Protein AF-A0A4D4LGS4-F1 (afdb_monomer)

Foldseek 3Di:
DLVLLVVLCVVLVHDSPPADQQDQSVVSVDDPVNLVVVCVVLLVVQFQADPVQCVVRVGNNSVVVRSVVRNDGHPPPPDPPPPPPPVPDPDDDDPVVVVPPD

InterPro domains:
  IPR009081 Phosphopantetheine binding ACP domain [PF00550] (7-63)
  IPR036736 ACP-like superfamily [G3DSA:1.10.1200.10] (1-71)
  IPR036736 ACP-like superfamily [SSF47336] (2-92)

Radius of gyration: 18.93 Å; Cα contacts (8 Å, |Δi|>4): 86; chains: 1; bounding box: 49×27×51 Å

Nearest PDB structures (foldseek):
  2n6y-assembly1_A  TM=8.794E-01  e=1.972E-03  Yersinia pestis
  7en1-assembly1_B  TM=8.547E-01  e=8.840E-03  Pseudomonas aeruginosa PAO1
  2l22-assembly1_A  TM=7.311E-01  e=3.054E-03  Pseudomonas fluorescens
  4ca3-assembly1_A  TM=8.481E-01  e=1.652E-02  Streptomyces virginiae
  8cv1-assembly1_A  TM=6.484E-01  e=2.559E-02  Mycolicibacterium smegmatis MC2 155

pLDDT: mean 79.22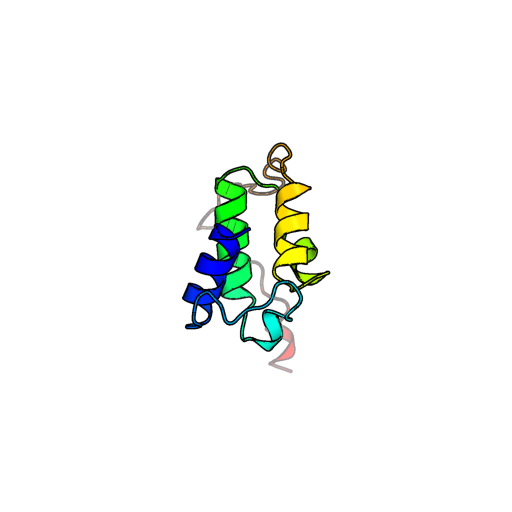, std 17.1, range [43.06, 95.44]

Sequence (102 aa):
MEELRLWIARKLDLEPHEPADVDDLVGLGMNSVTTMTMVGSWRRAGASVTYRDLAVSPTLSGWWAALSTHTGPPPEPQSETATLIDPEAPFPPDPFLDFICG

Structure (mmCIF, N/CA/C/O backbone):
data_AF-A0A4D4LGS4-F1
#
_entry.id   AF-A0A4D4LGS4-F1
#
loop_
_atom_site.group_PDB
_atom_site.id
_atom_site.type_symbol
_atom_site.label_atom_id
_atom_site.label_alt_id
_atom_site.label_comp_id
_atom_site.label_asym_id
_atom_site.label_entity_id
_atom_site.label_seq_id
_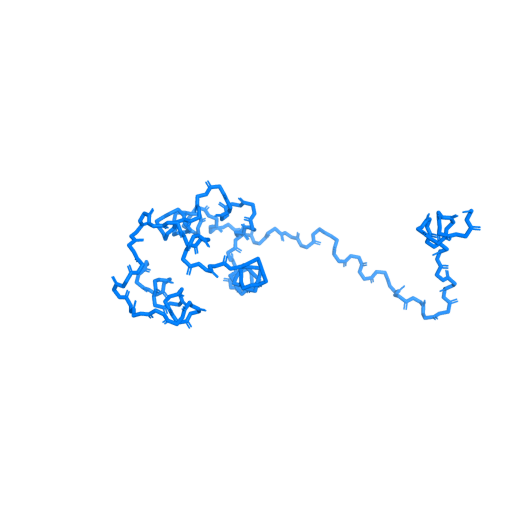atom_site.pdbx_PDB_ins_code
_atom_site.Cartn_x
_atom_site.Cartn_y
_atom_site.Cartn_z
_atom_site.occupancy
_atom_site.B_iso_or_equiv
_atom_site.auth_seq_id
_atom_site.auth_comp_id
_atom_site.auth_asym_id
_atom_site.auth_atom_id
_atom_site.pdbx_PDB_model_num
ATOM 1 N N . MET A 1 1 ? -8.121 -3.826 -7.688 1.00 82.50 1 MET A N 1
ATOM 2 C CA . MET A 1 1 ? -6.875 -4.351 -8.273 1.00 82.50 1 MET A CA 1
ATOM 3 C C . MET A 1 1 ? -6.169 -3.273 -9.088 1.00 82.50 1 MET A C 1
ATOM 5 O O . MET A 1 1 ? -5.030 -2.974 -8.771 1.00 82.50 1 MET A O 1
ATOM 9 N N . GLU A 1 2 ? -6.855 -2.607 -10.022 1.00 88.38 2 GLU A N 1
ATOM 10 C CA . GLU A 1 2 ? -6.276 -1.508 -10.823 1.00 88.38 2 GLU A CA 1
ATOM 11 C C . GLU A 1 2 ? -5.663 -0.367 -9.986 1.00 88.38 2 GLU A C 1
ATOM 13 O O . GLU A 1 2 ? -4.529 0.038 -10.210 1.00 88.38 2 GLU A O 1
ATOM 18 N N . GLU A 1 3 ? -6.365 0.092 -8.945 1.00 88.88 3 GLU A N 1
ATOM 19 C CA . GLU A 1 3 ? -5.865 1.102 -7.992 1.00 88.88 3 GLU A CA 1
ATOM 20 C C . GLU A 1 3 ? -4.526 0.702 -7.346 1.00 88.88 3 GLU A C 1
ATOM 22 O O . GLU A 1 3 ? -3.606 1.513 -7.235 1.00 88.88 3 GLU A O 1
ATOM 27 N N . LEU A 1 4 ? -4.404 -0.570 -6.946 1.00 89.88 4 LEU A N 1
ATOM 28 C CA . LEU A 1 4 ? -3.189 -1.114 -6.339 1.00 89.88 4 LEU A CA 1
ATOM 29 C C . LEU A 1 4 ? -2.037 -1.114 -7.351 1.00 89.88 4 LEU A C 1
ATOM 31 O O . LEU A 1 4 ? -0.929 -0.700 -7.018 1.00 89.88 4 LEU A O 1
ATOM 35 N N . ARG A 1 5 ? -2.319 -1.515 -8.594 1.00 92.75 5 ARG A N 1
ATOM 36 C CA . ARG A 1 5 ? -1.357 -1.513 -9.701 1.00 92.75 5 ARG A CA 1
ATOM 37 C C . ARG A 1 5 ? -0.846 -0.117 -10.008 1.00 92.75 5 ARG A C 1
ATOM 39 O O . ARG A 1 5 ? 0.360 0.097 -10.004 1.00 92.75 5 ARG A O 1
ATOM 46 N N . LEU A 1 6 ? -1.747 0.849 -10.168 1.00 93.00 6 LEU A N 1
ATOM 47 C CA . LEU A 1 6 ? -1.389 2.249 -10.391 1.00 93.00 6 LEU A CA 1
ATOM 48 C C . LEU A 1 6 ? -0.553 2.826 -9.252 1.00 93.00 6 LEU A C 1
ATOM 50 O O . LEU A 1 6 ? 0.292 3.692 -9.482 1.00 93.00 6 LEU A O 1
ATOM 54 N N . TRP A 1 7 ? -0.815 2.406 -8.017 1.00 90.94 7 TRP A N 1
ATOM 55 C CA . TRP A 1 7 ? -0.047 2.870 -6.873 1.00 90.94 7 TRP A CA 1
ATOM 56 C C . TRP A 1 7 ? 1.359 2.266 -6.843 1.00 90.94 7 TRP A C 1
ATOM 58 O O . TRP A 1 7 ? 2.326 2.999 -6.639 1.00 90.94 7 TRP A O 1
ATOM 68 N N . ILE A 1 8 ? 1.481 0.963 -7.101 1.00 92.06 8 ILE A N 1
ATOM 69 C CA . ILE A 1 8 ? 2.769 0.263 -7.171 1.00 92.06 8 ILE A CA 1
ATOM 70 C C . ILE A 1 8 ? 3.611 0.791 -8.333 1.00 92.06 8 ILE A C 1
ATOM 72 O O . ILE A 1 8 ? 4.763 1.150 -8.113 1.00 92.06 8 ILE A O 1
ATOM 76 N N . ALA A 1 9 ? 3.030 0.927 -9.526 1.00 93.25 9 ALA A N 1
ATOM 77 C CA . ALA A 1 9 ? 3.709 1.467 -10.701 1.00 93.25 9 ALA A CA 1
ATOM 78 C C . ALA A 1 9 ? 4.295 2.861 -10.410 1.00 93.25 9 ALA A C 1
ATOM 80 O O . ALA A 1 9 ? 5.491 3.081 -10.561 1.00 93.25 9 ALA A O 1
ATOM 81 N N . ARG A 1 10 ? 3.498 3.759 -9.807 1.00 92.06 10 ARG A N 1
ATOM 82 C CA . ARG A 1 10 ? 3.966 5.083 -9.352 1.00 92.06 10 ARG A CA 1
ATOM 83 C C . ARG A 1 10 ? 5.089 5.032 -8.314 1.00 92.06 10 ARG A C 1
ATOM 85 O O . ARG A 1 10 ? 5.871 5.972 -8.228 1.00 92.06 10 ARG A O 1
ATOM 92 N N . LYS A 1 11 ? 5.142 4.000 -7.469 1.00 90.50 11 LYS A N 1
ATOM 93 C CA . LYS A 1 11 ? 6.199 3.842 -6.455 1.00 90.50 11 LYS A CA 1
ATOM 94 C C . LYS A 1 11 ? 7.500 3.299 -7.030 1.00 90.50 11 LYS A C 1
ATOM 96 O O . LYS A 1 11 ? 8.548 3.590 -6.463 1.00 90.50 11 LYS A O 1
ATOM 101 N N . LEU A 1 12 ? 7.409 2.528 -8.106 1.00 91.44 12 LEU A N 1
ATOM 102 C CA . LEU A 1 12 ? 8.546 1.921 -8.789 1.00 91.44 12 LEU A CA 1
ATOM 103 C C . LEU A 1 12 ? 9.018 2.731 -10.004 1.00 91.44 12 LEU A C 1
ATOM 105 O O . LEU A 1 12 ? 9.971 2.318 -10.647 1.00 91.44 12 LEU A O 1
ATOM 109 N N . ASP A 1 13 ? 8.377 3.872 -10.288 1.00 92.81 13 ASP A N 1
ATOM 110 C CA . ASP A 1 13 ? 8.609 4.672 -11.501 1.00 92.81 13 ASP A CA 1
ATOM 111 C C . ASP A 1 13 ? 8.414 3.848 -12.789 1.00 92.81 13 ASP A C 1
ATOM 113 O O . ASP A 1 13 ? 9.155 3.970 -13.759 1.00 92.81 13 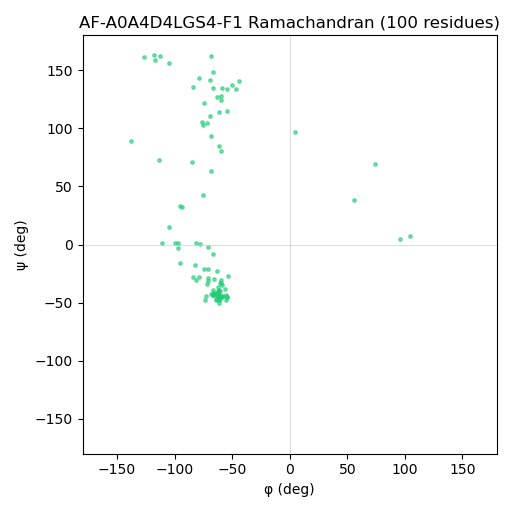ASP A O 1
ATOM 117 N N . LEU A 1 14 ? 7.407 2.971 -12.758 1.00 92.81 14 LEU A N 1
ATOM 118 C CA . LEU A 1 14 ? 7.002 2.104 -13.859 1.00 92.81 14 LEU A CA 1
ATOM 119 C C . LEU A 1 14 ? 5.712 2.619 -14.501 1.00 92.81 14 LEU A C 1
ATOM 121 O O . LEU A 1 14 ? 4.877 3.274 -13.865 1.00 92.81 14 LEU A O 1
ATOM 125 N N . GLU A 1 15 ? 5.506 2.245 -15.754 1.00 93.12 15 GLU A N 1
ATOM 126 C CA . GLU A 1 15 ? 4.245 2.432 -16.450 1.00 93.12 15 GLU A CA 1
ATOM 127 C C . GLU A 1 15 ? 3.139 1.563 -15.819 1.00 93.12 15 GLU A C 1
ATOM 129 O O . GLU A 1 15 ? 3.388 0.439 -15.370 1.00 93.12 15 GLU A O 1
ATOM 134 N N . PRO A 1 16 ? 1.867 2.009 -15.830 1.00 88.44 16 PRO A N 1
ATOM 135 C CA . PRO A 1 16 ? 0.753 1.273 -15.230 1.00 88.44 16 PRO A CA 1
ATOM 136 C C . PRO A 1 16 ? 0.609 -0.167 -15.715 1.00 88.44 16 PRO A C 1
ATOM 138 O O . PRO A 1 16 ? 0.081 -0.998 -14.989 1.00 88.44 16 PRO A O 1
ATOM 141 N N . HIS A 1 17 ? 1.053 -0.468 -16.935 1.00 89.88 17 HIS A N 1
ATOM 142 C CA . HIS A 1 17 ? 0.916 -1.772 -17.573 1.00 89.88 17 HIS A CA 1
ATOM 143 C C . HIS A 1 17 ? 2.168 -2.655 -17.446 1.00 89.88 17 HIS A C 1
ATOM 145 O O . HIS A 1 17 ? 2.097 -3.818 -17.831 1.00 89.88 17 HIS A O 1
ATOM 151 N N . GLU A 1 18 ? 3.263 -2.174 -16.856 1.00 90.81 18 GLU A N 1
ATOM 152 C CA . GLU A 1 18 ? 4.498 -2.958 -16.704 1.00 90.81 18 GLU A CA 1
ATOM 153 C C . GLU A 1 18 ? 4.420 -4.060 -15.636 1.00 90.81 18 GLU A C 1
ATOM 155 O O . GLU A 1 18 ? 4.766 -5.191 -15.966 1.00 90.81 18 GLU A O 1
ATOM 160 N N . PRO A 1 19 ? 3.935 -3.820 -14.398 1.00 91.69 19 PRO A N 1
ATOM 161 C CA . PRO A 1 19 ? 3.939 -4.857 -13.367 1.00 91.69 19 PRO A CA 1
ATOM 162 C C . PRO A 1 19 ? 2.816 -5.864 -13.622 1.00 91.69 19 PRO A C 1
ATOM 164 O O . PRO A 1 19 ? 1.652 -5.548 -13.378 1.00 91.69 19 PRO A O 1
ATOM 167 N N . ALA A 1 20 ? 3.115 -7.069 -14.106 1.00 92.75 20 ALA A N 1
ATOM 168 C CA . ALA A 1 20 ? 2.106 -8.107 -14.286 1.00 92.75 20 ALA A CA 1
ATOM 169 C C . ALA A 1 20 ? 1.576 -8.628 -12.941 1.00 92.75 20 ALA A C 1
ATOM 171 O O . ALA A 1 20 ? 2.186 -8.473 -11.883 1.00 92.75 20 ALA A O 1
ATOM 172 N N . ASP A 1 21 ? 0.423 -9.297 -12.977 1.00 93.38 21 ASP A N 1
ATOM 173 C CA . ASP A 1 21 ? -0.287 -9.694 -11.755 1.00 93.38 21 ASP A CA 1
ATOM 174 C C . ASP A 1 21 ? 0.503 -10.689 -10.884 1.00 93.38 21 ASP A C 1
ATOM 176 O O . ASP A 1 21 ? 0.268 -10.801 -9.677 1.00 93.38 21 ASP A O 1
ATOM 180 N N . VAL A 1 22 ? 1.434 -11.414 -11.503 1.00 94.88 22 VAL A N 1
ATOM 181 C CA . VAL A 1 22 ? 2.259 -12.468 -10.898 1.00 94.88 22 VAL A CA 1
ATOM 182 C C . VAL A 1 22 ? 3.733 -12.081 -10.781 1.00 94.88 22 VAL A C 1
ATOM 184 O O . VAL A 1 22 ? 4.524 -12.898 -10.313 1.00 94.88 22 VAL A O 1
ATOM 187 N N . ASP A 1 23 ? 4.107 -10.869 -11.197 1.00 93.94 23 ASP A N 1
ATOM 188 C CA . ASP A 1 23 ? 5.496 -10.424 -11.125 1.00 93.94 23 ASP A CA 1
ATOM 189 C C . ASP A 1 23 ? 5.926 -10.222 -9.677 1.00 93.94 23 ASP A C 1
ATOM 191 O O . ASP A 1 23 ? 5.163 -9.723 -8.843 1.00 93.94 23 ASP A O 1
ATOM 195 N N . ASP A 1 24 ? 7.173 -10.593 -9.391 1.00 93.62 24 ASP A N 1
ATOM 196 C CA . ASP A 1 24 ? 7.791 -10.326 -8.100 1.00 93.62 24 ASP A CA 1
ATOM 197 C C . ASP A 1 24 ? 8.099 -8.831 -7.971 1.00 93.62 24 ASP A C 1
ATOM 199 O O . ASP A 1 24 ? 9.066 -8.311 -8.530 1.00 93.62 24 ASP A O 1
ATOM 203 N N . LEU A 1 25 ? 7.275 -8.142 -7.187 1.00 93.38 25 LEU A N 1
ATOM 204 C CA . LEU A 1 25 ? 7.391 -6.718 -6.916 1.00 93.38 25 LEU A CA 1
ATOM 205 C C . LEU A 1 25 ? 8.723 -6.376 -6.246 1.00 93.38 25 LEU A C 1
ATOM 207 O O . LEU A 1 25 ? 9.256 -5.298 -6.494 1.00 93.38 25 LEU A O 1
ATOM 211 N N . VAL A 1 26 ? 9.274 -7.266 -5.412 1.00 92.56 26 VAL A N 1
ATOM 212 C CA . VAL A 1 26 ? 10.583 -7.044 -4.775 1.00 92.56 26 VAL A CA 1
ATOM 213 C C . VAL A 1 26 ? 11.685 -7.085 -5.829 1.00 92.56 26 VAL A C 1
ATOM 215 O O . VAL A 1 26 ? 12.542 -6.201 -5.847 1.00 92.56 26 VAL A O 1
ATOM 218 N N . GLY A 1 27 ? 11.611 -8.038 -6.762 1.00 92.69 27 GLY A N 1
ATOM 219 C CA . GLY A 1 27 ? 12.467 -8.090 -7.948 1.00 92.69 27 GLY A CA 1
ATOM 220 C C . GLY A 1 27 ? 12.350 -6.853 -8.848 1.00 92.69 27 GLY A C 1
ATOM 221 O O . GLY A 1 27 ? 13.351 -6.415 -9.409 1.00 92.69 27 GLY A O 1
ATOM 222 N N . LEU A 1 28 ? 11.164 -6.238 -8.922 1.00 92.38 28 LEU A N 1
ATOM 223 C CA . LEU A 1 28 ? 10.920 -4.971 -9.629 1.00 92.38 28 LEU A CA 1
ATOM 224 C C . LEU A 1 28 ? 11.397 -3.720 -8.861 1.00 92.38 28 LEU A C 1
ATOM 226 O O . LEU A 1 28 ? 11.246 -2.605 -9.352 1.00 92.38 28 LEU A O 1
ATOM 230 N N . GLY A 1 29 ? 11.974 -3.875 -7.665 1.00 92.62 29 GLY A N 1
ATOM 231 C CA . GLY A 1 29 ? 12.529 -2.773 -6.870 1.00 92.62 29 GLY A CA 1
ATOM 232 C C . GLY A 1 29 ? 11.676 -2.337 -5.675 1.00 92.62 29 GLY A C 1
ATOM 233 O O . GLY A 1 29 ? 12.002 -1.345 -5.013 1.00 92.62 29 GLY A O 1
ATOM 234 N N . MET A 1 30 ? 10.602 -3.064 -5.348 1.00 94.19 30 MET A N 1
ATOM 235 C CA . MET A 1 30 ? 9.824 -2.805 -4.137 1.00 94.19 30 MET A CA 1
ATOM 236 C C . MET A 1 30 ? 10.686 -3.022 -2.895 1.00 94.19 30 MET A C 1
ATOM 238 O O . MET A 1 30 ? 11.268 -4.084 -2.688 1.00 94.19 30 MET A O 1
ATOM 242 N N . ASN A 1 31 ? 10.732 -2.012 -2.029 1.00 92.75 31 ASN A N 1
ATOM 243 C CA . ASN A 1 31 ? 11.545 -2.040 -0.817 1.00 92.75 31 ASN A CA 1
ATOM 244 C C . ASN A 1 31 ? 10.699 -2.071 0.463 1.00 92.75 31 ASN A C 1
ATOM 246 O O . ASN A 1 31 ? 9.507 -1.741 0.482 1.00 92.75 31 ASN A O 1
ATOM 250 N N . SER A 1 32 ? 11.346 -2.461 1.560 1.00 88.88 32 SER A N 1
ATOM 251 C CA . SER A 1 32 ? 10.726 -2.628 2.876 1.00 88.88 32 SER A CA 1
ATOM 252 C C . SER A 1 32 ? 10.126 -1.332 3.421 1.00 88.88 32 SER A C 1
ATOM 254 O O . SER A 1 32 ? 9.001 -1.349 3.912 1.00 88.88 32 SER A O 1
ATOM 256 N N . VAL A 1 33 ? 10.821 -0.200 3.280 1.00 89.69 33 VAL A N 1
ATOM 257 C CA . VAL A 1 33 ? 10.361 1.117 3.760 1.00 89.69 33 VAL A CA 1
ATOM 258 C C . VAL A 1 33 ? 9.073 1.538 3.053 1.00 89.69 33 VAL A C 1
ATOM 260 O O . VAL A 1 33 ? 8.105 1.967 3.689 1.00 89.69 33 VAL A O 1
ATOM 263 N N . THR A 1 34 ? 9.025 1.364 1.734 1.00 89.38 34 THR A N 1
ATOM 264 C CA . THR A 1 34 ? 7.843 1.679 0.925 1.00 89.38 34 THR A CA 1
ATOM 265 C C . THR A 1 34 ? 6.698 0.736 1.275 1.00 89.38 34 THR A C 1
ATOM 267 O O . THR A 1 34 ? 5.579 1.194 1.504 1.00 89.38 34 THR A O 1
ATOM 270 N N . THR A 1 35 ? 6.988 -0.559 1.423 1.00 91.19 35 THR A N 1
ATOM 271 C CA . THR A 1 35 ? 6.005 -1.578 1.822 1.00 91.19 35 THR A CA 1
ATOM 272 C C . THR A 1 35 ? 5.409 -1.286 3.198 1.00 91.19 35 THR A C 1
ATOM 274 O O . THR A 1 35 ? 4.191 -1.267 3.352 1.00 91.19 35 THR A O 1
ATOM 277 N N . MET A 1 36 ? 6.239 -0.968 4.194 1.00 91.38 36 MET A N 1
ATOM 278 C CA . MET A 1 36 ? 5.791 -0.584 5.536 1.00 91.38 36 MET A CA 1
ATOM 279 C C . MET A 1 36 ? 4.928 0.679 5.519 1.00 91.38 36 MET A C 1
ATOM 281 O O . MET A 1 36 ? 3.917 0.746 6.218 1.00 91.38 36 MET A O 1
ATOM 285 N N . THR A 1 37 ? 5.286 1.658 4.686 1.00 90.38 37 THR A N 1
ATOM 286 C CA . THR A 1 37 ? 4.491 2.880 4.511 1.00 90.38 37 THR A CA 1
ATOM 287 C C . THR A 1 37 ? 3.101 2.561 3.952 1.00 90.38 37 THR A C 1
ATOM 289 O O . THR A 1 37 ? 2.103 3.062 4.471 1.00 90.38 37 THR A O 1
ATOM 292 N N . MET A 1 38 ? 3.013 1.689 2.940 1.00 91.06 38 MET A N 1
ATOM 293 C CA . MET A 1 38 ? 1.737 1.262 2.346 1.00 91.06 38 MET A CA 1
ATOM 294 C C . MET A 1 38 ? 0.871 0.492 3.345 1.00 91.06 38 MET A C 1
ATOM 296 O O . MET A 1 38 ? -0.296 0.836 3.533 1.00 91.06 38 MET A O 1
ATOM 300 N N . VAL A 1 39 ? 1.462 -0.470 4.059 1.00 90.81 39 VAL A N 1
ATOM 301 C CA . VAL A 1 39 ? 0.803 -1.205 5.151 1.00 90.81 39 VAL A CA 1
ATOM 302 C C . VAL A 1 39 ? 0.245 -0.243 6.196 1.00 90.81 39 VAL A C 1
ATOM 304 O O . VAL A 1 39 ? -0.908 -0.371 6.600 1.00 90.81 39 VAL A O 1
ATOM 307 N N . GLY A 1 40 ? 1.020 0.763 6.606 1.00 89.38 40 GLY A N 1
ATOM 308 C CA . GLY A 1 40 ? 0.561 1.785 7.544 1.00 89.38 40 GLY A CA 1
ATOM 309 C C . GLY A 1 40 ? -0.643 2.582 7.030 1.00 89.38 40 GLY A C 1
ATOM 310 O O . GLY A 1 40 ? -1.557 2.872 7.8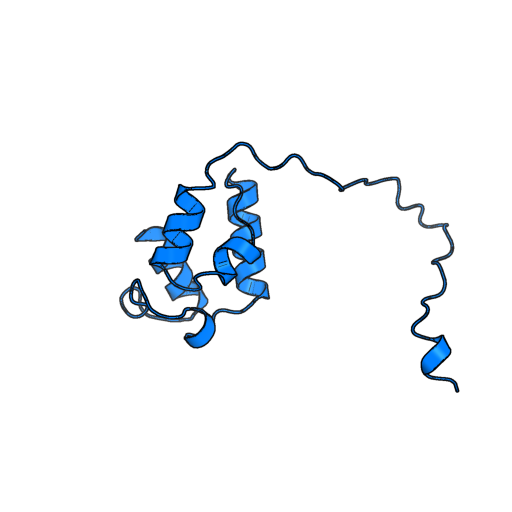01 1.00 89.38 40 GLY A O 1
ATOM 311 N N . SER A 1 41 ? -0.672 2.937 5.745 1.00 88.81 41 SER A N 1
ATOM 312 C CA . SER A 1 41 ? -1.816 3.626 5.129 1.00 88.81 41 SER A CA 1
ATOM 313 C C . SER A 1 41 ? -3.061 2.739 5.064 1.00 88.81 41 SER A C 1
ATOM 315 O O . SER A 1 41 ? -4.145 3.190 5.427 1.00 88.81 41 SER A O 1
ATOM 317 N N . TRP A 1 42 ? -2.913 1.466 4.687 1.00 89.31 42 TRP A N 1
ATOM 318 C CA . TRP A 1 42 ? -4.013 0.497 4.674 1.00 89.31 42 TRP A CA 1
ATOM 319 C C . TRP A 1 42 ? -4.583 0.238 6.069 1.00 89.31 42 TRP A C 1
ATOM 321 O O . TRP A 1 42 ? -5.800 0.243 6.240 1.00 89.31 42 TRP A O 1
ATOM 331 N N . ARG A 1 43 ? -3.722 0.121 7.085 1.00 87.25 43 ARG A N 1
ATOM 332 C CA . ARG A 1 43 ? -4.145 -0.029 8.486 1.00 87.25 43 ARG A CA 1
ATOM 333 C C . ARG A 1 43 ? -4.935 1.165 9.002 1.00 87.25 43 ARG A C 1
ATOM 335 O O . ARG A 1 43 ? -5.947 0.975 9.668 1.00 87.25 43 ARG A O 1
ATOM 342 N N . ARG A 1 44 ? -4.535 2.389 8.643 1.00 83.88 44 ARG A N 1
ATOM 343 C CA . ARG A 1 44 ? -5.310 3.604 8.961 1.00 83.88 44 ARG A CA 1
ATOM 344 C C . ARG A 1 44 ? -6.662 3.647 8.246 1.00 83.88 44 ARG A C 1
ATOM 346 O O . ARG A 1 44 ? -7.604 4.206 8.791 1.00 83.88 44 ARG A O 1
ATOM 353 N N . ALA A 1 45 ? -6.761 3.041 7.063 1.00 84.81 45 ALA A N 1
ATOM 354 C CA . ALA A 1 45 ? -8.011 2.893 6.319 1.00 84.81 45 ALA A CA 1
ATOM 355 C C . ALA A 1 45 ? -8.885 1.713 6.798 1.00 84.81 45 ALA A C 1
ATOM 357 O O . ALA A 1 45 ? -9.955 1.489 6.238 1.00 84.81 45 ALA A O 1
ATOM 358 N N . GLY A 1 46 ? -8.455 0.970 7.826 1.00 82.19 46 GLY A N 1
ATOM 359 C CA . GLY A 1 46 ? -9.216 -0.131 8.424 1.00 82.19 46 GLY A CA 1
ATOM 360 C C . GLY A 1 46 ? -8.869 -1.530 7.908 1.00 82.19 46 GLY A C 1
ATOM 361 O O . GLY A 1 46 ? -9.506 -2.488 8.328 1.00 82.19 46 GLY A O 1
ATOM 362 N N . ALA A 1 47 ? -7.866 -1.684 7.038 1.00 85.56 47 ALA A N 1
ATOM 363 C CA . ALA A 1 47 ? -7.400 -3.002 6.608 1.00 85.56 47 ALA A CA 1
ATOM 364 C C . ALA A 1 47 ? -6.391 -3.590 7.609 1.00 85.56 47 ALA A C 1
ATOM 366 O O . ALA A 1 47 ? -5.446 -2.926 8.026 1.00 85.56 47 ALA A O 1
ATOM 367 N N . SER A 1 48 ? -6.521 -4.865 7.962 1.00 83.38 48 SER A N 1
ATOM 368 C CA . SER A 1 48 ? -5.657 -5.539 8.939 1.00 83.38 48 SER A CA 1
ATOM 369 C C . SER A 1 48 ? -4.465 -6.270 8.300 1.00 83.38 48 SER A C 1
ATOM 371 O O . SER A 1 48 ? -4.069 -7.328 8.781 1.00 83.38 48 SER A O 1
ATOM 373 N N . VAL A 1 49 ? -3.923 -5.755 7.193 1.00 88.25 49 VAL A N 1
ATOM 374 C CA . VAL A 1 49 ? -2.796 -6.372 6.469 1.00 88.25 49 VAL A CA 1
ATOM 375 C C . VAL A 1 49 ? -1.462 -6.077 7.164 1.00 88.25 49 VAL A C 1
ATOM 377 O O . VAL A 1 49 ? -1.253 -4.974 7.677 1.00 88.25 49 VAL A O 1
ATOM 380 N N . THR A 1 50 ? -0.538 -7.037 7.174 1.00 89.31 50 THR A N 1
ATOM 381 C CA . THR A 1 50 ? 0.816 -6.873 7.725 1.00 89.31 50 THR A CA 1
ATOM 382 C C . THR A 1 50 ? 1.894 -7.057 6.658 1.00 89.31 50 THR A C 1
ATOM 384 O O . THR A 1 50 ? 1.666 -7.645 5.605 1.00 89.31 50 THR A O 1
ATOM 387 N N . TYR A 1 51 ? 3.116 -6.593 6.944 1.00 88.94 51 TYR A N 1
ATOM 388 C CA . TYR A 1 51 ? 4.269 -6.855 6.073 1.00 88.94 51 TYR A CA 1
ATOM 389 C C . TYR A 1 51 ? 4.491 -8.357 5.844 1.00 88.94 51 TYR A C 1
ATOM 391 O O . TYR A 1 51 ? 4.829 -8.763 4.738 1.00 88.94 51 TYR A O 1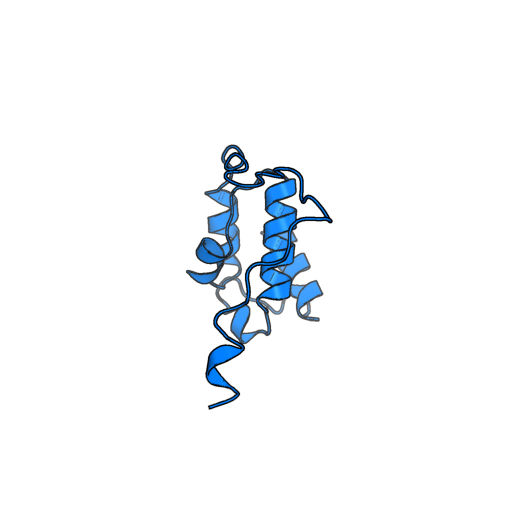
ATOM 399 N N . ARG A 1 52 ? 4.278 -9.186 6.877 1.00 90.50 52 ARG A N 1
ATOM 400 C CA . ARG A 1 52 ? 4.424 -10.642 6.773 1.00 90.50 52 ARG A CA 1
ATOM 401 C C . ARG A 1 52 ? 3.470 -11.207 5.724 1.00 90.50 52 ARG A C 1
ATOM 403 O O . ARG A 1 52 ? 3.910 -12.014 4.917 1.00 90.50 52 ARG A O 1
ATOM 410 N N . ASP A 1 53 ? 2.219 -10.755 5.714 1.00 90.56 53 ASP A N 1
ATOM 411 C CA . ASP A 1 53 ? 1.211 -11.228 4.756 1.00 90.56 53 ASP A CA 1
ATOM 412 C C . ASP A 1 53 ? 1.618 -10.888 3.316 1.00 90.56 53 ASP A C 1
ATOM 414 O O . ASP A 1 53 ? 1.527 -11.725 2.421 1.00 90.56 53 ASP A O 1
ATOM 418 N N . LEU A 1 54 ? 2.158 -9.684 3.108 1.00 91.50 54 LEU A N 1
ATOM 419 C CA . LEU A 1 54 ? 2.647 -9.227 1.804 1.00 91.50 54 LEU A CA 1
ATOM 420 C C . LEU A 1 54 ? 3.939 -9.926 1.359 1.00 91.50 54 LEU A C 1
ATOM 422 O O . LEU A 1 54 ? 4.158 -10.116 0.164 1.00 91.50 54 LEU A O 1
ATOM 426 N N . ALA A 1 55 ? 4.799 -10.309 2.302 1.00 90.81 55 ALA A N 1
ATOM 427 C CA . ALA A 1 55 ? 6.067 -10.976 2.018 1.00 90.81 55 ALA A CA 1
ATOM 428 C C . ALA A 1 55 ? 5.897 -12.448 1.601 1.00 90.81 55 ALA A C 1
ATOM 430 O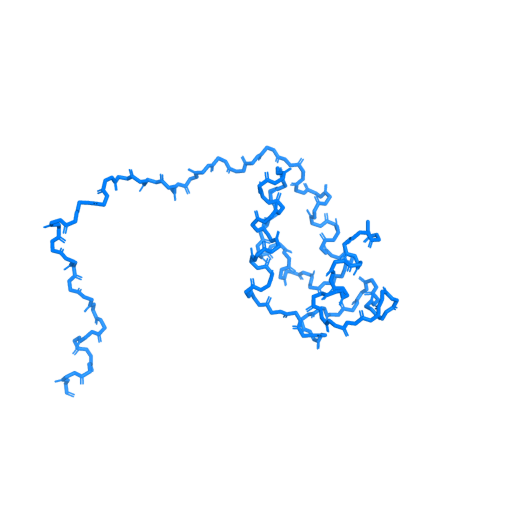 O . ALA A 1 55 ? 6.791 -13.000 0.967 1.00 90.81 55 ALA A O 1
ATOM 431 N N . VAL A 1 56 ? 4.770 -13.089 1.939 1.00 92.50 56 VAL A N 1
ATOM 432 C CA . VAL A 1 56 ? 4.477 -14.480 1.535 1.00 92.50 56 VAL A CA 1
ATOM 433 C C . VAL A 1 56 ? 4.289 -14.594 0.023 1.00 92.50 56 VAL A C 1
ATOM 435 O O . VAL A 1 56 ? 4.732 -15.565 -0.585 1.00 92.50 56 VAL A O 1
ATOM 438 N N . SER A 1 57 ? 3.634 -13.609 -0.588 1.00 93.00 57 SER A N 1
ATOM 439 C CA . SER A 1 57 ? 3.446 -13.543 -2.034 1.00 93.00 57 SER A CA 1
ATOM 440 C C . SER A 1 57 ? 3.675 -12.105 -2.490 1.00 93.00 57 SER A C 1
ATOM 442 O O . SER A 1 57 ? 2.718 -11.330 -2.516 1.00 93.00 57 SER A O 1
ATOM 444 N N . PRO A 1 58 ? 4.923 -11.726 -2.832 1.00 94.25 58 PRO A N 1
ATOM 445 C CA . PRO A 1 58 ? 5.290 -10.364 -3.216 1.00 94.25 58 PRO A CA 1
ATOM 446 C C . PRO A 1 58 ? 4.825 -10.016 -4.638 1.00 94.25 58 PRO A C 1
ATOM 448 O O . PRO A 1 58 ? 5.560 -9.421 -5.408 1.00 94.25 58 PRO A O 1
ATOM 451 N N . THR A 1 59 ? 3.606 -10.405 -5.001 1.00 95.44 59 THR A N 1
ATOM 452 C CA . THR A 1 59 ? 3.011 -10.188 -6.320 1.00 95.44 59 THR A CA 1
ATOM 453 C C . THR A 1 59 ? 1.784 -9.299 -6.199 1.00 95.44 59 THR A C 1
ATOM 455 O O . THR A 1 59 ? 1.164 -9.217 -5.134 1.00 95.44 59 THR A O 1
ATOM 458 N N . LEU A 1 60 ? 1.385 -8.650 -7.294 1.00 93.94 60 LEU A N 1
ATOM 459 C CA . LEU A 1 60 ? 0.193 -7.802 -7.298 1.00 93.94 60 LEU A CA 1
ATOM 460 C C . LEU A 1 60 ? -1.071 -8.585 -6.897 1.00 93.94 60 LEU A C 1
ATOM 462 O O . LEU A 1 60 ? -1.874 -8.119 -6.086 1.00 93.94 60 LEU A O 1
ATOM 466 N N . SER A 1 61 ? -1.232 -9.788 -7.451 1.00 94.56 61 SER A N 1
ATOM 467 C CA . SER A 1 61 ? -2.345 -10.692 -7.151 1.00 94.56 61 SER A CA 1
ATOM 468 C C . SER A 1 61 ? -2.308 -11.189 -5.704 1.00 94.56 61 SER A C 1
ATOM 470 O O . SER A 1 61 ? -3.346 -11.186 -5.040 1.00 94.56 61 SER A O 1
ATOM 472 N N . GLY A 1 62 ? -1.126 -11.533 -5.183 1.00 93.81 62 GLY A N 1
ATOM 473 C CA . GLY A 1 62 ? -0.928 -11.928 -3.787 1.00 93.81 62 GLY A CA 1
ATOM 474 C C . GLY A 1 62 ? -1.285 -10.815 -2.803 1.00 93.81 62 GLY A C 1
ATOM 475 O O . GLY A 1 62 ? -2.028 -11.037 -1.847 1.00 93.81 62 GLY A O 1
ATOM 476 N N . TRP A 1 63 ? -0.835 -9.590 -3.074 1.00 92.94 63 TRP A N 1
ATOM 477 C CA . TRP A 1 63 ? -1.145 -8.419 -2.251 1.00 92.94 63 TRP A CA 1
ATOM 478 C C . TRP A 1 63 ? -2.627 -8.061 -2.303 1.00 92.94 63 TRP A C 1
ATOM 480 O O . TRP A 1 63 ? -3.232 -7.764 -1.273 1.00 92.94 63 TRP A O 1
ATOM 490 N N . TRP A 1 64 ? -3.240 -8.128 -3.487 1.00 92.19 64 TRP A N 1
ATOM 491 C CA . TRP A 1 64 ? -4.675 -7.912 -3.639 1.00 92.19 64 TRP A CA 1
ATOM 492 C C . TRP A 1 64 ? -5.499 -8.950 -2.869 1.00 92.19 64 TRP A C 1
ATOM 494 O O . TRP A 1 64 ? -6.473 -8.591 -2.202 1.00 92.19 64 TRP A O 1
ATOM 504 N N . ALA A 1 65 ? -5.099 -10.222 -2.923 1.00 91.75 65 ALA A N 1
ATOM 505 C CA . ALA A 1 65 ? -5.733 -11.288 -2.158 1.00 91.75 65 ALA A CA 1
ATOM 506 C C . ALA A 1 65 ? -5.609 -11.035 -0.649 1.00 91.75 65 ALA A C 1
ATOM 508 O O . ALA A 1 65 ? -6.626 -11.054 0.039 1.00 91.75 65 ALA A O 1
ATOM 509 N N . ALA A 1 66 ? -4.411 -10.698 -0.155 1.00 90.19 66 ALA A N 1
ATOM 510 C CA . ALA A 1 66 ? -4.187 -10.376 1.255 1.00 90.19 66 ALA A CA 1
ATOM 511 C C . ALA A 1 66 ? -5.052 -9.191 1.723 1.00 90.19 66 ALA A C 1
ATOM 513 O O . ALA A 1 66 ? -5.709 -9.251 2.759 1.00 90.19 66 ALA A O 1
ATOM 514 N N . LEU A 1 67 ? -5.128 -8.115 0.941 1.00 88.31 67 LEU A N 1
ATOM 515 C CA . LEU A 1 67 ? -5.990 -6.973 1.266 1.00 88.31 67 LEU A CA 1
ATOM 516 C C . LEU A 1 67 ? -7.477 -7.354 1.301 1.00 88.31 67 LEU A C 1
ATOM 518 O O . LEU A 1 67 ? -8.224 -6.868 2.150 1.00 88.31 67 LEU A O 1
ATOM 522 N N . SER A 1 68 ? -7.895 -8.253 0.410 1.00 86.12 68 SER A N 1
ATOM 523 C CA . SER A 1 68 ? -9.278 -8.730 0.336 1.00 86.12 68 SER A CA 1
ATOM 524 C C . SER A 1 68 ? -9.641 -9.657 1.504 1.00 86.12 68 SER A C 1
ATOM 526 O O . SER A 1 68 ? -10.777 -9.630 1.970 1.00 86.12 68 SER A O 1
ATOM 528 N N . THR A 1 69 ? -8.696 -10.460 2.007 1.00 78.94 69 THR A N 1
ATOM 529 C CA . THR A 1 69 ? -8.916 -11.376 3.142 1.00 78.94 69 THR A CA 1
ATOM 530 C C . THR A 1 69 ? -8.822 -10.679 4.497 1.00 78.94 69 THR A C 1
ATOM 532 O O . THR A 1 69 ? -9.509 -11.071 5.435 1.00 78.94 69 THR A O 1
ATOM 535 N N . HIS A 1 70 ? -8.007 -9.628 4.604 1.00 68.19 70 HIS A N 1
ATOM 536 C CA . HIS A 1 70 ? -7.765 -8.874 5.837 1.00 68.19 70 HIS A CA 1
ATOM 537 C C . HIS A 1 70 ? -8.648 -7.617 5.962 1.00 68.19 70 HIS A C 1
ATOM 539 O O . HIS A 1 70 ? -8.251 -6.611 6.549 1.00 68.19 70 HIS A O 1
ATOM 545 N N . THR A 1 71 ? -9.875 -7.667 5.437 1.00 61.59 71 THR A N 1
ATOM 546 C CA . THR A 1 71 ? -10.929 -6.693 5.769 1.00 61.59 71 THR A CA 1
ATOM 547 C C . THR A 1 71 ? -11.629 -7.154 7.051 1.00 61.59 71 THR A C 1
ATOM 549 O O . THR A 1 71 ? -12.743 -7.667 7.035 1.00 61.59 71 THR A O 1
ATOM 552 N N . GLY A 1 72 ? -10.923 -7.059 8.175 1.00 57.22 72 GLY A N 1
ATOM 553 C CA . GLY A 1 72 ? -11.437 -7.358 9.511 1.00 57.22 72 GLY A CA 1
ATOM 554 C C . GLY A 1 72 ? -11.195 -6.175 10.446 1.00 57.22 72 GLY A C 1
ATOM 555 O O . GLY A 1 72 ? -10.370 -5.321 10.112 1.00 57.22 72 GLY A O 1
ATOM 556 N N . PRO A 1 73 ? -11.904 -6.088 11.591 1.00 50.25 73 PRO A N 1
ATOM 557 C CA . PRO A 1 73 ? -11.720 -4.993 12.538 1.00 50.25 73 PRO A CA 1
ATOM 558 C C . PRO A 1 73 ? -10.224 -4.825 12.840 1.00 50.25 73 PRO A C 1
ATOM 560 O O . PRO A 1 73 ? -9.530 -5.841 12.968 1.00 50.25 73 PRO A O 1
ATOM 563 N N . PRO A 1 74 ? -9.715 -3.576 12.900 1.00 51.03 74 PRO A N 1
ATOM 564 C CA . PRO A 1 74 ? -8.304 -3.311 13.135 1.00 51.03 74 PRO A CA 1
ATOM 565 C C . PRO A 1 74 ? -7.824 -4.179 14.295 1.00 51.03 74 PRO A C 1
ATOM 567 O O . PRO A 1 74 ? -8.540 -4.237 15.299 1.00 51.03 74 PRO A O 1
ATOM 570 N N . PRO A 1 75 ? -6.662 -4.855 14.199 1.00 53.09 75 PRO A N 1
ATOM 571 C CA . PRO A 1 75 ? -6.072 -5.432 15.391 1.00 53.09 75 PRO A CA 1
ATOM 572 C C . PRO A 1 75 ? -5.956 -4.265 16.363 1.00 53.09 75 PRO A C 1
ATOM 574 O O . PRO A 1 75 ? -5.294 -3.268 16.045 1.00 53.09 75 PRO A O 1
ATOM 577 N N . GLU A 1 76 ? -6.702 -4.342 17.468 1.00 46.59 76 GLU A N 1
ATOM 578 C CA . GLU A 1 76 ? -6.628 -3.365 18.542 1.00 46.59 76 GLU A CA 1
ATOM 579 C C . GLU A 1 76 ? -5.145 -3.074 18.798 1.00 46.59 76 GLU A C 1
ATOM 581 O O . GLU A 1 76 ? -4.328 -3.995 18.682 1.00 46.59 76 GLU A O 1
ATOM 586 N N . PRO A 1 77 ? -4.762 -1.815 19.060 1.00 54.28 77 PRO A N 1
ATOM 587 C CA . PRO A 1 77 ? -3.374 -1.440 19.285 1.00 54.28 77 PRO A CA 1
ATOM 588 C C . PRO A 1 77 ? -2.833 -2.169 20.522 1.00 54.28 77 PRO A C 1
ATOM 590 O O . PRO A 1 77 ? -2.835 -1.651 21.634 1.00 54.28 77 PRO A O 1
ATOM 593 N N . GLN A 1 78 ? -2.371 -3.403 20.342 1.00 43.06 78 GLN A N 1
ATOM 594 C CA . GLN A 1 78 ? -1.628 -4.141 21.341 1.00 43.06 78 GLN A CA 1
ATOM 595 C C . GLN A 1 78 ? -0.221 -3.544 21.347 1.00 43.06 78 GLN A C 1
ATOM 597 O O . GLN A 1 78 ? 0.577 -3.786 20.443 1.00 43.06 78 GLN A O 1
ATOM 602 N N . SER A 1 79 ? 0.025 -2.728 22.373 1.00 48.97 79 SER A N 1
ATOM 603 C CA . SER A 1 79 ? 1.252 -1.979 22.652 1.00 48.97 79 SER A CA 1
ATOM 604 C C . SER A 1 79 ? 1.510 -0.758 21.772 1.00 48.97 79 SER A C 1
ATOM 606 O O . SER A 1 79 ? 2.519 -0.659 21.086 1.00 48.97 79 SER A O 1
ATOM 608 N N . GLU A 1 80 ? 0.682 0.264 21.959 1.00 44.62 80 GLU A N 1
ATOM 609 C CA . GLU A 1 80 ? 1.266 1.549 22.342 1.00 44.62 80 GLU A CA 1
ATOM 610 C C . GLU A 1 80 ? 0.800 1.847 23.765 1.00 44.62 80 GLU A C 1
ATOM 612 O O . GLU A 1 80 ? -0.056 2.682 24.044 1.00 44.62 80 GLU A O 1
ATOM 617 N N . THR A 1 81 ? 1.376 1.090 24.697 1.00 44.12 81 THR A N 1
ATOM 618 C CA . THR A 1 81 ? 1.640 1.606 26.029 1.00 44.12 81 THR A CA 1
ATOM 619 C 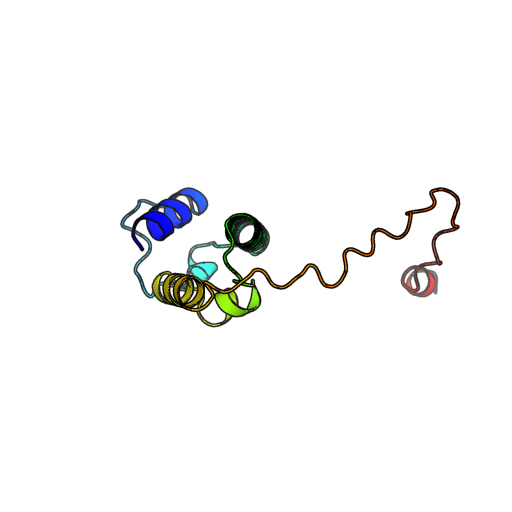C . THR A 1 81 ? 2.562 2.810 25.835 1.00 44.12 81 THR A C 1
ATOM 621 O O . THR A 1 81 ? 3.775 2.726 25.989 1.00 44.12 81 THR A O 1
ATOM 624 N N . ALA A 1 82 ? 1.975 3.951 25.483 1.00 47.03 82 ALA A N 1
ATOM 625 C CA . ALA A 1 82 ? 2.480 5.247 25.881 1.00 47.03 82 ALA A CA 1
ATOM 626 C C . ALA A 1 82 ? 2.266 5.356 27.400 1.00 47.03 82 ALA A C 1
ATOM 628 O O . ALA A 1 82 ? 1.500 6.182 27.890 1.00 47.03 82 ALA A O 1
ATOM 629 N N . THR A 1 83 ? 2.920 4.478 28.168 1.00 48.56 83 THR A N 1
ATOM 630 C CA . THR A 1 83 ? 3.327 4.873 29.510 1.00 48.56 83 THR A CA 1
ATOM 631 C C . THR A 1 83 ? 4.272 6.027 29.260 1.00 48.56 83 THR A C 1
ATOM 633 O O . THR A 1 83 ? 5.281 5.829 28.589 1.00 48.56 83 THR A O 1
ATOM 636 N N . LEU A 1 84 ? 3.867 7.221 29.696 1.00 58.31 84 LEU A N 1
ATOM 637 C CA . LEU A 1 84 ? 4.737 8.335 30.065 1.00 58.31 84 LEU A CA 1
ATOM 638 C C . LEU A 1 84 ? 6.217 8.033 29.790 1.00 58.31 84 LEU A C 1
ATOM 640 O O . LEU A 1 84 ? 6.876 7.370 30.590 1.00 58.31 84 LEU A O 1
ATOM 644 N N . ILE A 1 85 ? 6.720 8.482 28.639 1.00 59.00 85 ILE A N 1
ATOM 645 C CA . ILE A 1 85 ? 8.162 8.594 28.439 1.00 59.00 85 ILE A CA 1
ATOM 646 C C . ILE A 1 85 ? 8.573 9.712 29.388 1.00 59.00 85 ILE A C 1
ATOM 648 O O . ILE A 1 85 ? 8.405 10.889 29.074 1.00 59.00 85 ILE A O 1
ATOM 652 N N . ASP A 1 86 ? 8.980 9.329 30.592 1.00 62.75 86 ASP A N 1
ATOM 653 C CA . ASP A 1 86 ? 9.514 10.242 31.586 1.00 62.75 86 ASP A CA 1
ATOM 654 C C . ASP A 1 86 ? 10.885 10.707 31.068 1.00 62.75 86 ASP A C 1
ATOM 656 O O . ASP A 1 86 ? 11.797 9.883 30.946 1.00 62.75 86 ASP A O 1
ATOM 660 N N . PRO A 1 87 ? 11.051 11.983 30.670 1.00 62.41 87 PRO A N 1
ATOM 661 C CA . PRO A 1 87 ? 12.304 12.466 30.093 1.00 62.41 87 PRO A CA 1
ATOM 662 C C . PRO A 1 87 ? 13.466 12.459 31.105 1.00 62.41 87 PRO A C 1
ATOM 664 O O . PRO A 1 87 ? 14.604 12.704 30.712 1.00 62.41 87 PRO A O 1
ATOM 667 N N . GLU A 1 88 ? 13.190 12.189 32.387 1.00 60.12 88 GLU A N 1
ATOM 668 C CA . GLU A 1 88 ? 14.168 12.103 33.477 1.00 60.12 88 GLU A CA 1
ATOM 669 C C . GLU A 1 88 ? 14.557 10.655 33.837 1.00 60.12 88 GLU A C 1
ATOM 671 O O . GLU A 1 88 ? 15.371 10.428 34.732 1.00 60.12 88 GLU A O 1
ATOM 676 N N . ALA A 1 89 ? 14.023 9.640 33.150 1.00 63.44 89 ALA A N 1
ATOM 677 C CA . ALA A 1 89 ? 14.467 8.270 33.379 1.00 63.44 89 ALA A CA 1
ATOM 678 C C . ALA A 1 89 ? 15.860 8.055 32.745 1.00 63.44 89 ALA A C 1
ATOM 680 O O . ALA A 1 89 ? 16.006 8.225 31.530 1.00 63.44 89 ALA A O 1
ATOM 681 N N . PRO A 1 90 ? 16.899 7.663 33.513 1.00 70.50 90 PRO A N 1
ATOM 682 C CA . PRO A 1 90 ? 18.178 7.292 32.924 1.00 70.50 90 PRO A CA 1
ATOM 683 C C . PRO A 1 90 ? 17.965 6.115 31.967 1.00 70.50 90 PRO A C 1
ATOM 685 O O . PRO A 1 90 ? 17.411 5.082 32.352 1.00 70.50 90 PRO A O 1
ATOM 688 N N . PHE A 1 91 ? 18.383 6.287 30.709 1.00 59.56 91 PHE A N 1
ATOM 689 C CA . PHE A 1 91 ? 18.333 5.221 29.714 1.00 59.56 91 PHE A CA 1
ATOM 690 C C . PHE A 1 91 ? 19.079 3.992 30.253 1.00 59.56 91 PHE A C 1
ATOM 692 O O . PHE A 1 91 ? 20.185 4.144 30.785 1.00 59.56 91 PHE A O 1
ATOM 699 N N . PRO A 1 92 ? 18.506 2.780 30.142 1.00 67.31 92 PRO A N 1
ATOM 700 C CA . PRO A 1 92 ? 19.244 1.576 30.485 1.00 67.31 92 PRO A CA 1
ATOM 701 C C . PRO A 1 92 ? 20.496 1.508 29.596 1.00 67.31 92 PRO A C 1
ATOM 703 O O . PRO A 1 92 ? 20.377 1.753 28.392 1.00 67.31 92 PRO A O 1
ATOM 706 N N . PRO A 1 93 ? 21.683 1.206 30.154 1.00 60.50 93 PRO A N 1
ATOM 707 C CA . PRO A 1 93 ? 22.886 1.064 29.349 1.00 60.50 93 PRO A CA 1
ATOM 708 C C . PRO A 1 93 ? 22.666 -0.050 28.326 1.00 60.50 93 PRO A C 1
ATOM 710 O O . PRO A 1 93 ? 22.222 -1.151 28.665 1.00 60.50 93 PRO A O 1
ATOM 713 N N . ASP A 1 94 ? 22.924 0.259 27.061 1.00 56.09 94 ASP A N 1
ATOM 714 C CA . ASP A 1 94 ? 22.817 -0.703 25.982 1.00 56.09 94 ASP A CA 1
ATOM 715 C C . ASP A 1 94 ? 23.886 -1.804 26.138 1.00 56.09 94 ASP A C 1
ATOM 717 O O . ASP A 1 94 ? 25.059 -1.515 26.371 1.00 56.09 94 ASP A O 1
ATOM 721 N N . PRO A 1 95 ? 23.523 -3.090 25.978 1.00 57.91 95 PRO A N 1
ATOM 722 C CA . PRO A 1 95 ? 24.483 -4.194 26.057 1.00 57.91 95 PRO A CA 1
ATOM 723 C C . PRO A 1 95 ? 25.436 -4.242 24.848 1.00 57.91 95 PRO A C 1
ATOM 725 O O . PRO A 1 95 ? 26.298 -5.113 24.779 1.00 57.91 95 PRO A O 1
ATOM 728 N N . PHE A 1 96 ? 25.267 -3.342 23.872 1.00 51.94 96 PHE A N 1
ATOM 729 C CA . PHE A 1 96 ? 26.073 -3.279 22.654 1.00 51.94 96 PHE A CA 1
ATOM 730 C C . PHE A 1 96 ? 27.381 -2.492 22.848 1.00 51.94 96 PHE A C 1
ATOM 732 O O . PHE A 1 96 ? 28.368 -2.815 22.188 1.00 51.94 96 PHE A O 1
ATOM 739 N N . LEU A 1 97 ? 27.430 -1.520 23.770 1.00 56.94 97 LEU A N 1
ATOM 740 C CA . LEU A 1 97 ? 28.651 -0.768 24.096 1.00 56.94 97 LEU A CA 1
ATOM 741 C C . LEU A 1 97 ? 29.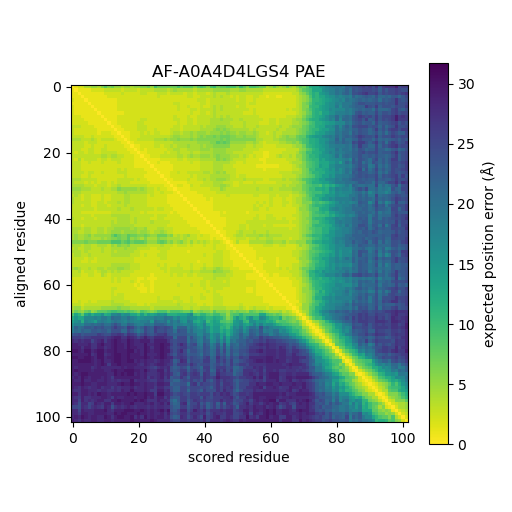710 -1.580 24.861 1.00 56.94 97 LEU A C 1
ATOM 743 O O . LEU A 1 97 ? 30.888 -1.229 24.802 1.00 56.94 97 LEU A O 1
ATOM 747 N N . ASP A 1 98 ? 29.331 -2.674 25.528 1.00 56.44 98 ASP A N 1
ATOM 748 C CA . ASP A 1 98 ? 30.272 -3.528 26.276 1.00 56.44 98 ASP A CA 1
ATOM 749 C C . ASP A 1 98 ? 31.191 -4.339 25.338 1.00 56.44 98 ASP A C 1
ATOM 751 O O . ASP A 1 98 ? 32.346 -4.609 25.650 1.00 56.4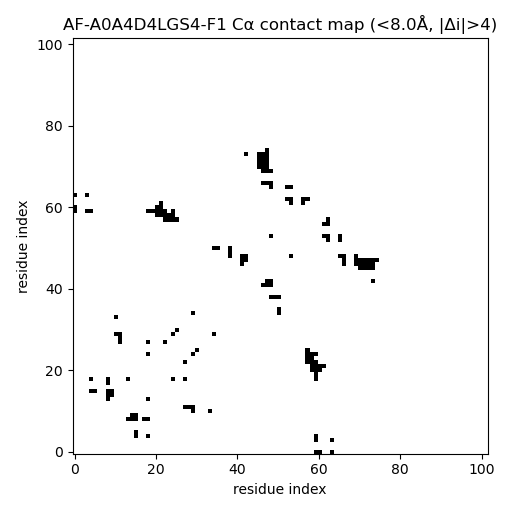4 98 ASP A O 1
ATOM 755 N N . PHE A 1 99 ? 30.720 -4.658 24.126 1.00 53.34 99 PHE A N 1
ATOM 756 C CA . PHE A 1 99 ? 31.445 -5.510 23.174 1.00 53.34 99 PHE A CA 1
ATOM 757 C C . PHE A 1 99 ? 32.518 -4.771 22.350 1.00 53.34 99 PHE A C 1
ATOM 759 O O . PHE A 1 99 ? 33.383 -5.406 21.756 1.00 53.34 99 PHE A O 1
ATOM 766 N N . ILE A 1 100 ? 32.475 -3.435 22.280 1.00 55.88 100 ILE A N 1
ATOM 767 C CA . ILE A 1 100 ? 33.348 -2.643 21.387 1.00 55.88 100 ILE A CA 1
ATOM 768 C C . ILE A 1 100 ? 34.613 -2.127 22.105 1.00 55.88 100 ILE A C 1
ATOM 770 O O . ILE A 1 100 ? 35.582 -1.759 21.445 1.00 55.88 100 ILE A O 1
ATOM 774 N N . CYS A 1 101 ? 34.646 -2.142 23.441 1.00 51.41 101 CYS A N 1
ATOM 775 C CA . CYS A 1 101 ? 35.789 -1.678 24.243 1.00 51.41 101 CYS A CA 1
ATOM 776 C C . CYS A 1 101 ? 36.640 -2.807 24.865 1.00 51.41 101 CYS A C 1
ATOM 778 O O . CYS A 1 101 ? 37.430 -2.529 25.768 1.00 51.41 101 CYS A O 1
ATOM 780 N N . GLY A 1 102 ? 36.483 -4.054 24.402 1.00 48.56 102 GLY A N 1
ATOM 781 C CA . GLY A 1 102 ? 37.301 -5.205 24.814 1.00 48.56 102 GLY A CA 1
ATOM 782 C C . GLY A 1 102 ? 38.570 -5.375 23.991 1.00 48.56 102 GLY A C 1
ATOM 783 O O . GLY A 1 102 ? 38.447 -5.444 22.748 1.00 48.56 102 GLY A O 1
#

Mean predicted aligned error: 12.27 Å

Secondary structure (DSSP, 8-state):
-HHHHHHHHHHHT--TTSS-TTS-TTTTT--HHHHHHHHHHHHHTT----HHHHHHS-SHHHHHHHHHHT-SS----TT-------TTSPPPPPTTSTTT--

Organism: Streptomyces violaceusniger (NCBI:txid68280)

Solvent-accessible surface area (backbone atoms only — not comparable to full-atom values): 6230 Å² total; per-residue (Å²): 105,67,69,58,41,48,50,50,18,65,73,60,77,43,57,68,81,66,76,49,57,77,39,53,40,53,82,66,64,55,47,68,70,60,48,52,52,51,36,52,53,40,40,76,73,42,30,50,52,48,69,68,64,37,65,76,35,46,18,54,50,43,38,49,49,43,54,66,72,23,68,41,80,56,75,71,81,79,78,73,76,76,64,78,81,57,91,82,60,80,76,78,82,63,80,68,66,67,71,75,78,113